Protein AF-A0A6C1KEE3-F1 (afdb_monomer_lite)

Secondary structure (DSSP, 8-state):
-HHHHHHHHHHS-HHHHHHTT--TTTHHHHHHHHHHHHHHHHHHS-------S-------

Organism: Xanthobacter autotrophicus (NCBI:txid280)

Structure (mmCIF, N/CA/C/O backbone):
data_AF-A0A6C1KEE3-F1
#
_entry.id   AF-A0A6C1KEE3-F1
#
loop_
_atom_site.group_PDB
_atom_site.id
_atom_site.type_symbol
_atom_site.label_atom_id
_atom_site.label_alt_id
_atom_site.label_comp_id
_atom_site.label_asym_id
_atom_site.label_entity_id
_atom_site.label_seq_id
_atom_site.pdbx_PDB_ins_code
_atom_site.Cartn_x
_atom_site.Cartn_y
_atom_site.Cartn_z
_atom_site.occupancy
_atom_site.B_iso_or_equiv
_atom_site.auth_seq_id
_atom_site.auth_comp_id
_atom_site.auth_asym_id
_atom_site.auth_atom_id
_atom_site.pdbx_PDB_model_num
ATOM 1 N N . MET A 1 1 ? -0.508 -10.960 -11.131 1.00 81.12 1 MET A N 1
ATOM 2 C CA . MET A 1 1 ? -0.069 -9.639 -10.629 1.00 81.12 1 MET A CA 1
ATOM 3 C C . MET A 1 1 ? -1.179 -8.905 -9.883 1.00 81.12 1 MET A C 1
ATOM 5 O O . MET A 1 1 ? -1.072 -8.799 -8.673 1.00 81.12 1 MET A O 1
ATOM 9 N N . ARG A 1 2 ? -2.274 -8.497 -10.549 1.00 88.75 2 ARG A N 1
ATOM 10 C CA . ARG A 1 2 ? -3.378 -7.722 -9.940 1.00 88.75 2 ARG A CA 1
ATOM 11 C C . ARG A 1 2 ? -3.872 -8.250 -8.584 1.00 88.75 2 ARG A C 1
ATOM 13 O O . ARG A 1 2 ? -3.980 -7.477 -7.647 1.00 88.75 2 ARG A O 1
ATOM 20 N N . ARG A 1 3 ? -4.149 -9.558 -8.468 1.00 89.69 3 ARG A N 1
ATOM 21 C CA . ARG A 1 3 ? -4.642 -10.172 -7.216 1.00 89.69 3 ARG A CA 1
ATOM 22 C C . ARG A 1 3 ? -3.684 -9.953 -6.038 1.00 89.69 3 ARG A C 1
ATOM 24 O O . ARG A 1 3 ? -4.122 -9.502 -4.999 1.00 89.69 3 ARG A O 1
ATOM 31 N N . ARG A 1 4 ? -2.382 -10.150 -6.257 1.00 91.69 4 ARG A N 1
ATOM 32 C CA . ARG A 1 4 ? -1.347 -9.965 -5.232 1.00 91.69 4 ARG A CA 1
ATOM 33 C C . ARG A 1 4 ? -1.318 -8.536 -4.683 1.00 91.69 4 ARG A C 1
ATOM 35 O O . ARG A 1 4 ? -1.228 -8.364 -3.483 1.00 91.69 4 ARG A O 1
ATOM 42 N N . VAL A 1 5 ? -1.455 -7.529 -5.550 1.00 92.69 5 VAL A N 1
ATOM 43 C CA . VAL A 1 5 ? -1.496 -6.117 -5.125 1.00 92.69 5 VAL A CA 1
ATOM 44 C C . VAL A 1 5 ? -2.745 -5.823 -4.290 1.00 92.69 5 VAL A C 1
ATOM 46 O O . VAL A 1 5 ? -2.668 -5.091 -3.312 1.00 92.69 5 VAL A O 1
ATOM 49 N N . VAL A 1 6 ? -3.892 -6.412 -4.650 1.00 94.94 6 VAL A N 1
ATOM 50 C CA . VAL A 1 6 ? -5.119 -6.297 -3.844 1.00 94.94 6 VAL A CA 1
ATOM 51 C C . VAL A 1 6 ? -4.944 -6.956 -2.480 1.00 94.94 6 VAL A C 1
ATOM 53 O O . VAL A 1 6 ? -5.363 -6.373 -1.489 1.00 94.94 6 VAL A O 1
ATOM 56 N N . ASP A 1 7 ? -4.327 -8.136 -2.428 1.00 94.50 7 ASP A N 1
ATOM 57 C CA . ASP A 1 7 ? -4.115 -8.871 -1.180 1.00 94.50 7 ASP A CA 1
ATOM 58 C C . ASP A 1 7 ? -3.128 -8.127 -0.262 1.00 94.50 7 ASP A C 1
ATOM 60 O O . ASP A 1 7 ? -3.399 -7.948 0.922 1.00 94.50 7 ASP A O 1
ATOM 64 N N . GLU A 1 8 ? -2.020 -7.620 -0.813 1.00 94.62 8 GLU A N 1
ATOM 65 C CA . GLU A 1 8 ? -1.017 -6.855 -0.063 1.00 94.62 8 GLU A CA 1
ATOM 66 C C . GLU A 1 8 ? -1.604 -5.535 0.468 1.00 94.62 8 GLU A C 1
ATOM 68 O O . GLU A 1 8 ? -1.577 -5.303 1.674 1.00 94.62 8 GLU A O 1
ATOM 73 N N . LEU A 1 9 ? -2.229 -4.707 -0.380 1.00 93.56 9 LEU A N 1
ATOM 74 C CA . LEU A 1 9 ? -2.852 -3.450 0.067 1.00 93.56 9 LEU A CA 1
ATOM 75 C C . LEU A 1 9 ? -4.079 -3.674 0.962 1.00 93.56 9 LEU A C 1
ATOM 77 O O . LEU A 1 9 ? -4.355 -2.865 1.844 1.00 93.56 9 LEU A O 1
ATOM 81 N N . GLY A 1 10 ? -4.825 -4.757 0.736 1.00 92.88 10 GLY A N 1
ATOM 82 C CA . GLY A 1 10 ? -5.983 -5.132 1.544 1.00 92.88 10 GLY A CA 1
ATOM 83 C C . GLY A 1 10 ? -5.613 -5.665 2.928 1.00 92.88 10 GLY A C 1
ATOM 84 O O . GLY A 1 10 ? -6.452 -5.627 3.823 1.00 92.88 10 GLY A O 1
ATOM 85 N N . SER A 1 11 ? -4.373 -6.129 3.114 1.00 96.06 11 SER A N 1
ATOM 86 C CA . SER A 1 11 ? -3.859 -6.560 4.420 1.00 96.06 11 SER A CA 1
ATOM 87 C C . SER A 1 11 ? -3.455 -5.400 5.339 1.00 96.06 11 SER A C 1
ATOM 89 O O . SER A 1 11 ? -3.384 -5.585 6.551 1.00 96.06 11 SER A O 1
ATOM 91 N N . LEU A 1 12 ? -3.229 -4.206 4.778 1.00 96.25 12 LEU A N 1
ATOM 92 C CA . LEU A 1 12 ? -2.862 -3.003 5.529 1.00 96.25 12 LEU A CA 1
ATOM 93 C C . LEU A 1 12 ? -4.077 -2.378 6.212 1.00 96.25 12 LEU A C 1
ATOM 95 O O . LEU A 1 12 ? -5.186 -2.400 5.674 1.00 96.25 12 LEU A O 1
ATOM 99 N N . SER A 1 13 ? -3.870 -1.745 7.362 1.00 95.31 13 SER A N 1
ATOM 100 C CA . SER A 1 13 ? -4.913 -1.023 8.098 1.00 95.31 13 SER A CA 1
ATOM 101 C C . SER A 1 13 ? -5.347 0.283 7.413 1.00 95.31 13 SER A C 1
ATOM 103 O O . SER A 1 13 ? -4.669 0.807 6.526 1.00 95.31 13 SER A O 1
ATOM 105 N N . ASP A 1 14 ? -6.508 0.819 7.815 1.00 93.56 14 ASP A N 1
ATOM 106 C CA . ASP A 1 14 ? -7.067 2.065 7.261 1.00 93.56 14 ASP A CA 1
ATOM 107 C C . ASP A 1 14 ? -6.110 3.234 7.485 1.00 93.56 14 ASP A C 1
ATOM 109 O O . ASP A 1 14 ? -5.945 4.080 6.610 1.00 93.56 14 ASP A O 1
ATOM 113 N N . ARG A 1 15 ? -5.432 3.231 8.636 1.00 95.56 15 ARG A N 1
ATOM 114 C CA . ARG A 1 15 ? -4.430 4.228 8.998 1.00 95.56 15 ARG A CA 1
ATOM 115 C C . ARG A 1 15 ? -3.196 4.135 8.112 1.00 95.56 15 ARG A C 1
ATOM 117 O O . ARG A 1 15 ? -2.789 5.148 7.572 1.00 95.56 15 ARG A O 1
ATOM 124 N N . GLU A 1 16 ? -2.653 2.937 7.904 1.00 96.56 16 GLU A N 1
ATOM 125 C CA . GLU A 1 16 ? -1.481 2.751 7.038 1.00 96.56 16 GLU A CA 1
ATOM 126 C C . GLU A 1 16 ? -1.770 3.158 5.590 1.00 96.56 16 GLU A C 1
ATOM 128 O O . GLU A 1 16 ? -0.941 3.813 4.961 1.00 96.56 16 GLU A O 1
ATOM 133 N N . LEU A 1 17 ? -2.956 2.830 5.056 1.00 95.44 17 LEU A N 1
ATOM 134 C CA . LEU A 1 17 ? -3.336 3.330 3.733 1.00 95.44 17 LEU A CA 1
ATOM 135 C C . LEU A 1 17 ? -3.534 4.849 3.728 1.00 95.44 17 LEU A C 1
ATOM 137 O O . LEU A 1 17 ? -3.056 5.505 2.805 1.00 95.44 17 LEU A O 1
ATOM 141 N N . SER A 1 18 ? -4.169 5.416 4.756 1.00 95.06 18 SER A N 1
ATOM 142 C CA . SER A 1 18 ? -4.364 6.864 4.869 1.00 95.06 18 SER A CA 1
ATOM 143 C C . SER A 1 18 ? -3.045 7.629 4.991 1.00 95.06 18 SER A C 1
ATOM 145 O O . SER A 1 18 ? -2.922 8.701 4.404 1.00 95.06 18 SER A O 1
ATOM 147 N N . ASP A 1 19 ? -2.056 7.087 5.702 1.00 96.56 19 ASP A N 1
ATOM 148 C CA . ASP A 1 19 ? -0.723 7.683 5.853 1.00 96.56 19 ASP A CA 1
ATOM 149 C C . ASP A 1 19 ? 0.010 7.753 4.499 1.00 96.56 19 ASP A C 1
ATOM 151 O O . ASP A 1 19 ? 0.791 8.670 4.253 1.00 96.56 19 ASP A O 1
ATOM 155 N N . MET A 1 20 ? -0.298 6.833 3.578 1.00 93.75 20 MET A N 1
ATOM 156 C CA . MET A 1 20 ? 0.174 6.854 2.188 1.00 93.75 20 MET A CA 1
ATOM 157 C C . MET A 1 20 ? -0.748 7.638 1.236 1.00 93.75 20 MET A C 1
ATOM 159 O O . MET A 1 2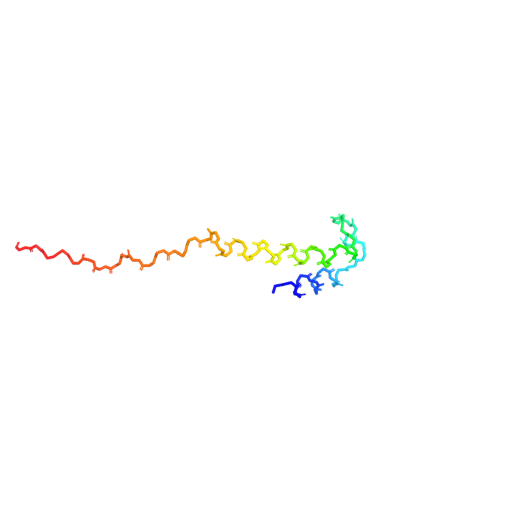0 ? -0.476 7.704 0.037 1.00 93.75 20 MET A O 1
ATOM 163 N N . GLY A 1 21 ? -1.846 8.215 1.735 1.00 95.19 21 GLY A N 1
ATOM 164 C CA . GLY A 1 21 ? -2.840 8.924 0.924 1.00 95.19 21 GLY A CA 1
ATOM 165 C C . GLY A 1 21 ? -3.697 8.013 0.036 1.00 95.19 21 GLY A C 1
ATOM 166 O O . GLY A 1 21 ? -4.210 8.459 -0.989 1.00 95.19 21 GLY A O 1
ATOM 167 N N . ILE A 1 22 ? -3.843 6.737 0.397 1.00 95.12 22 ILE A N 1
ATOM 168 C CA . ILE A 1 22 ? -4.593 5.724 -0.353 1.00 95.12 22 ILE A CA 1
ATOM 169 C C . ILE A 1 22 ? -5.910 5.417 0.371 1.00 95.12 22 ILE A C 1
ATOM 171 O O . ILE A 1 22 ? -5.934 5.170 1.574 1.00 95.12 22 ILE A O 1
ATOM 175 N N . SER A 1 23 ? -7.023 5.360 -0.365 1.00 94.25 23 SER A N 1
ATOM 176 C CA . SER A 1 23 ? -8.296 4.843 0.157 1.00 94.25 23 SER A CA 1
ATOM 177 C C . SER A 1 23 ? -8.485 3.358 -0.175 1.00 94.25 23 SER A C 1
ATOM 179 O O . SER A 1 23 ? -8.001 2.857 -1.192 1.00 94.25 23 SER A O 1
ATOM 181 N N . ARG A 1 24 ? -9.282 2.636 0.627 1.00 94.25 24 ARG A N 1
ATOM 182 C CA . ARG A 1 24 ? -9.682 1.243 0.332 1.00 94.25 24 ARG A CA 1
ATOM 183 C C . ARG A 1 24 ? -10.360 1.100 -1.030 1.00 94.25 24 ARG A C 1
ATOM 185 O O . ARG A 1 24 ? -10.181 0.090 -1.710 1.00 94.25 24 ARG A O 1
ATOM 192 N N . SER A 1 25 ? -11.114 2.115 -1.448 1.00 93.88 25 SER A N 1
ATOM 193 C CA . SER A 1 25 ? -11.749 2.153 -2.768 1.00 93.88 25 SER A CA 1
ATOM 194 C C . SER A 1 25 ? -10.732 2.229 -3.912 1.00 93.88 25 SER A C 1
ATOM 196 O O . SER A 1 25 ? -10.993 1.702 -4.994 1.00 93.88 25 SER A O 1
ATOM 198 N N . ASP A 1 26 ? -9.555 2.818 -3.674 1.00 94.50 26 ASP A N 1
ATOM 199 C CA . ASP A 1 26 ? -8.497 2.959 -4.679 1.00 94.50 26 ASP A CA 1
ATOM 200 C C . ASP A 1 26 ? -7.705 1.670 -4.907 1.00 94.50 26 ASP A C 1
ATOM 202 O O . ASP A 1 26 ? -7.148 1.491 -5.988 1.00 94.50 26 ASP A O 1
ATOM 206 N N . ILE 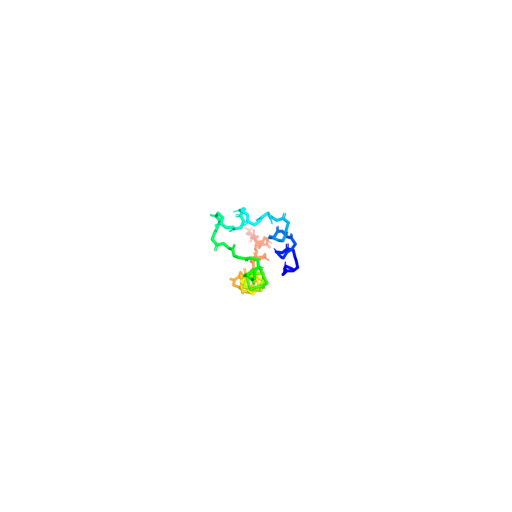A 1 27 ? -7.706 0.726 -3.958 1.00 93.75 27 ILE A N 1
ATOM 207 C CA . ILE A 1 27 ? -6.928 -0.524 -4.045 1.00 93.75 27 ILE A CA 1
ATOM 208 C C . ILE A 1 27 ? -7.170 -1.254 -5.371 1.00 93.75 27 ILE A C 1
ATOM 210 O O . ILE A 1 27 ? -6.230 -1.682 -6.040 1.00 93.75 27 ILE A O 1
ATOM 214 N N . ARG A 1 28 ? -8.436 -1.394 -5.790 1.00 93.50 28 ARG A N 1
ATOM 215 C CA . ARG A 1 28 ? -8.768 -2.104 -7.038 1.00 93.50 28 ARG A CA 1
ATOM 216 C C . ARG A 1 28 ? -8.255 -1.373 -8.275 1.00 93.50 28 ARG A C 1
ATOM 218 O O . ARG A 1 28 ? -7.858 -2.035 -9.236 1.00 93.50 28 ARG A O 1
ATOM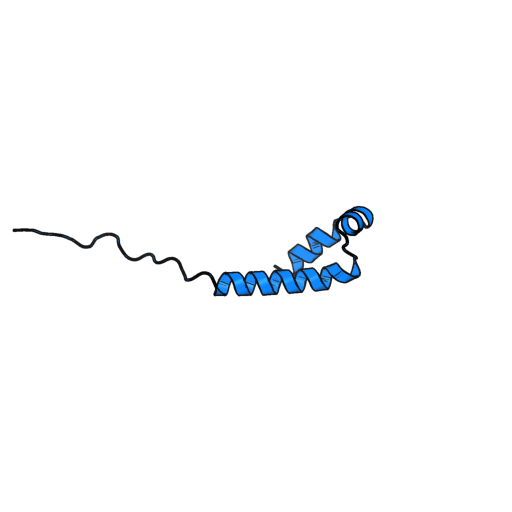 225 N N . ARG A 1 29 ? -8.279 -0.039 -8.247 1.00 94.94 29 ARG A N 1
ATOM 226 C CA . ARG A 1 29 ? -7.789 0.822 -9.325 1.00 94.94 29 ARG A CA 1
ATOM 227 C C . ARG A 1 29 ? -6.266 0.738 -9.421 1.00 94.94 29 ARG A C 1
ATOM 229 O O . ARG A 1 29 ? -5.762 0.365 -10.476 1.00 94.94 29 ARG A O 1
ATOM 236 N N . LEU A 1 30 ? -5.566 0.935 -8.307 1.00 93.75 30 LEU A N 1
ATOM 237 C CA . LEU A 1 30 ? -4.106 0.840 -8.213 1.00 93.75 30 LEU A CA 1
ATOM 238 C C . LEU A 1 30 ? -3.594 -0.548 -8.610 1.00 93.75 30 LEU A C 1
ATOM 240 O O . LEU A 1 30 ? -2.633 -0.676 -9.363 1.00 93.75 30 LEU A O 1
ATOM 244 N N . ALA A 1 31 ? -4.277 -1.611 -8.181 1.00 94.06 31 ALA A N 1
ATOM 245 C CA . ALA A 1 31 ? -3.916 -2.970 -8.567 1.00 94.06 31 ALA A CA 1
ATOM 246 C C . ALA 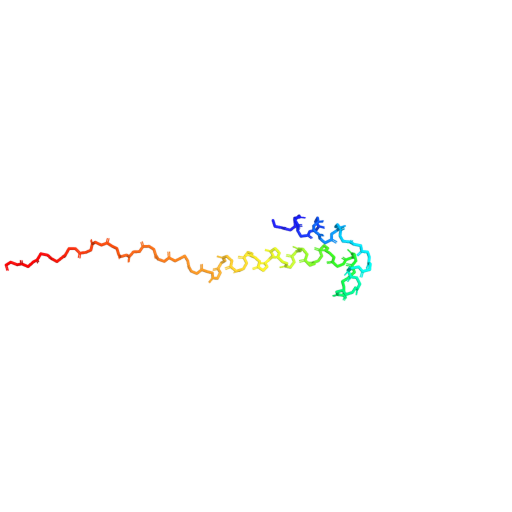A 1 31 ? -4.040 -3.218 -10.078 1.00 94.06 31 ALA A C 1
ATOM 248 O O . ALA A 1 31 ? -3.283 -4.021 -10.633 1.00 94.06 31 ALA A O 1
ATOM 249 N N . ARG A 1 32 ? -5.011 -2.576 -10.742 1.00 94.19 32 ARG A N 1
ATOM 250 C CA . ARG A 1 32 ? -5.159 -2.637 -12.200 1.00 94.19 32 ARG A CA 1
ATOM 251 C C . ARG A 1 32 ? -4.024 -1.873 -12.880 1.00 94.19 32 ARG A C 1
ATOM 253 O O . ARG A 1 32 ? -3.337 -2.469 -13.702 1.00 94.19 32 ARG A O 1
ATOM 260 N N . GLU A 1 33 ? -3.795 -0.624 -12.483 1.00 94.38 33 GLU A N 1
ATOM 261 C CA . GLU A 1 33 ? -2.733 0.236 -13.027 1.00 94.38 33 GLU A CA 1
ATOM 262 C C . GLU A 1 33 ? -1.351 -0.434 -12.895 1.00 94.38 33 GLU A C 1
ATOM 264 O O . GLU A 1 33 ? -0.616 -0.550 -13.873 1.00 94.38 33 GLU A O 1
ATOM 269 N N . ALA A 1 34 ? -1.039 -1.017 -11.733 1.00 92.12 34 ALA A N 1
ATOM 270 C CA . ALA A 1 34 ? 0.214 -1.739 -11.506 1.00 92.12 34 ALA A CA 1
ATOM 271 C C . ALA A 1 34 ? 0.372 -2.990 -12.393 1.00 92.12 34 ALA A C 1
ATOM 273 O O . ALA A 1 34 ? 1.486 -3.352 -12.781 1.00 92.12 34 ALA A O 1
ATOM 274 N N . ALA A 1 35 ? -0.727 -3.684 -12.708 1.00 91.50 35 ALA A N 1
ATOM 275 C CA . ALA A 1 35 ? -0.697 -4.842 -13.599 1.00 91.50 35 ALA A CA 1
ATOM 276 C C . ALA A 1 35 ? -0.495 -4.431 -15.066 1.00 91.50 35 ALA A C 1
ATOM 278 O O . ALA A 1 35 ? 0.249 -5.101 -15.784 1.00 91.50 35 ALA A O 1
ATOM 279 N N . GLU A 1 36 ? -1.122 -3.334 -15.489 1.00 92.06 36 GLU A N 1
ATOM 280 C CA . GLU A 1 36 ? -0.946 -2.744 -16.820 1.00 92.06 36 GLU A CA 1
ATOM 281 C C . GLU A 1 36 ? 0.491 -2.248 -17.010 1.00 92.06 36 GLU A C 1
ATOM 283 O O . GLU A 1 36 ? 1.137 -2.588 -18.001 1.00 92.06 36 GLU A O 1
ATOM 288 N N . GLU A 1 37 ? 1.040 -1.539 -16.022 1.00 89.88 37 GLU A N 1
ATOM 289 C CA . GLU A 1 37 ? 2.415 -1.047 -16.064 1.00 89.88 37 GLU A CA 1
ATOM 290 C C . GLU A 1 37 ? 3.434 -2.196 -16.073 1.00 89.88 37 GLU A C 1
ATOM 292 O O . GLU A 1 37 ? 4.416 -2.164 -16.813 1.00 89.88 37 GLU A O 1
ATOM 297 N N . ALA A 1 38 ? 3.196 -3.261 -15.303 1.00 86.00 38 ALA A N 1
ATOM 298 C CA . ALA A 1 38 ? 4.046 -4.448 -15.334 1.00 86.00 38 ALA A CA 1
ATOM 299 C C . ALA A 1 38 ? 4.030 -5.147 -16.703 1.00 86.00 38 ALA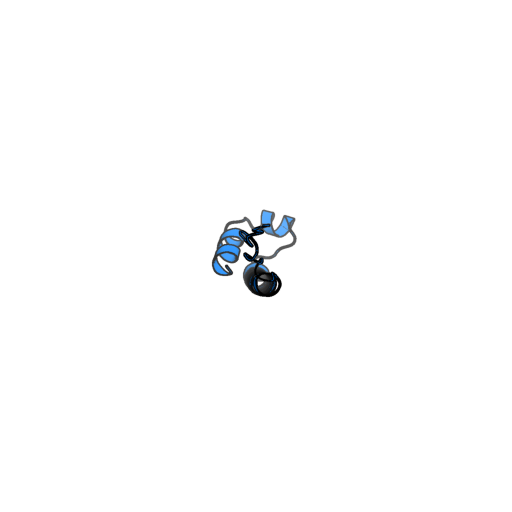 A C 1
ATOM 301 O O . ALA A 1 38 ? 5.089 -5.544 -17.193 1.00 86.00 38 ALA A O 1
ATOM 302 N N . GLY A 1 39 ? 2.860 -5.243 -17.343 1.00 85.06 39 GLY A N 1
ATOM 303 C CA . GLY A 1 39 ? 2.743 -5.739 -18.715 1.00 85.06 39 GLY A CA 1
ATOM 304 C C . GLY A 1 39 ? 3.479 -4.844 -19.717 1.00 85.06 39 GLY A C 1
ATOM 305 O O . GLY A 1 39 ? 4.244 -5.338 -20.545 1.00 85.06 39 GLY A O 1
ATOM 306 N N . ALA A 1 40 ? 3.330 -3.524 -19.590 1.00 83.25 40 ALA A N 1
ATOM 307 C CA . ALA A 1 40 ? 3.995 -2.546 -20.448 1.00 83.25 40 ALA A CA 1
ATOM 308 C C . ALA A 1 40 ? 5.526 -2.550 -20.286 1.00 83.25 40 ALA A C 1
ATOM 310 O O . ALA A 1 40 ? 6.252 -2.443 -21.275 1.00 83.25 40 ALA A O 1
ATOM 311 N N . ARG A 1 41 ? 6.040 -2.722 -19.061 1.00 76.19 41 ARG A N 1
ATOM 312 C CA . ARG A 1 41 ? 7.483 -2.866 -18.793 1.00 76.19 41 ARG A CA 1
ATOM 313 C C . ARG A 1 41 ? 8.043 -4.150 -19.394 1.00 76.19 41 ARG A C 1
ATOM 315 O O . ARG A 1 41 ? 9.108 -4.104 -20.002 1.00 76.19 41 ARG A O 1
ATOM 322 N N . SER A 1 42 ? 7.305 -5.257 -19.296 1.00 73.25 42 SER A N 1
ATOM 323 C CA . SER A 1 42 ? 7.694 -6.516 -19.941 1.00 73.25 42 SER A CA 1
ATOM 324 C C . SER A 1 42 ? 7.744 -6.393 -21.467 1.00 73.25 42 SER A C 1
ATOM 326 O O . SER A 1 42 ? 8.566 -7.052 -22.092 1.00 73.25 42 SER A O 1
ATOM 328 N N . ALA A 1 43 ? 6.901 -5.546 -22.066 1.00 72.06 43 ALA A N 1
ATOM 329 C CA . ALA A 1 43 ? 6.925 -5.269 -23.502 1.00 72.06 43 ALA A CA 1
ATOM 330 C C . ALA A 1 43 ? 8.050 -4.298 -23.914 1.00 72.06 43 ALA A C 1
ATOM 332 O O . ALA A 1 43 ? 8.537 -4.360 -25.040 1.00 72.06 43 ALA A O 1
ATOM 333 N N . LYS A 1 44 ? 8.469 -3.396 -23.014 1.00 66.62 44 LYS A N 1
ATOM 334 C CA . LYS A 1 44 ? 9.546 -2.421 -23.258 1.00 66.62 44 LYS A CA 1
ATOM 335 C C . LYS A 1 44 ? 10.955 -2.945 -22.979 1.00 66.62 44 LYS A C 1
ATOM 337 O O . LYS A 1 44 ? 11.903 -2.292 -23.403 1.00 66.62 44 LYS A O 1
ATOM 342 N N . GLN A 1 45 ? 11.125 -4.076 -22.294 1.00 60.09 45 GLN A N 1
ATOM 343 C CA . GLN A 1 45 ? 12.421 -4.753 -22.212 1.00 60.09 45 GLN A CA 1
ATOM 344 C C . GLN A 1 45 ? 12.688 -5.469 -23.545 1.00 60.09 45 GLN A C 1
ATOM 346 O O . GLN A 1 45 ? 12.050 -6.491 -23.807 1.00 60.09 45 GLN A O 1
ATOM 351 N N . PRO A 1 46 ? 13.609 -4.985 -24.408 1.00 53.47 46 PRO A N 1
ATOM 352 C CA . PRO A 1 46 ? 14.053 -5.803 -25.521 1.00 53.47 46 PRO A CA 1
ATOM 353 C C . PRO A 1 46 ? 14.736 -7.020 -24.905 1.00 53.47 46 PRO A C 1
ATOM 355 O O . PRO A 1 46 ? 15.645 -6.870 -24.086 1.00 53.47 46 PRO A O 1
ATOM 358 N N . ALA A 1 47 ? 14.254 -8.211 -25.261 1.00 61.09 47 ALA A N 1
ATOM 359 C CA . ALA A 1 47 ? 14.873 -9.480 -24.917 1.00 61.09 47 ALA A CA 1
ATOM 360 C C . ALA A 1 47 ? 16.397 -9.335 -25.018 1.00 61.09 47 ALA A C 1
ATOM 362 O O . ALA A 1 47 ? 16.931 -9.058 -26.096 1.00 61.09 47 ALA A O 1
ATOM 363 N N . GLY A 1 48 ? 17.087 -9.424 -23.877 1.00 58.62 48 GLY A N 1
ATOM 364 C CA . GLY A 1 48 ? 18.539 -9.339 -23.845 1.00 58.62 48 GLY A CA 1
ATOM 365 C C . GLY A 1 48 ? 19.096 -10.367 -24.820 1.00 58.62 48 GLY A C 1
ATOM 366 O O . GLY A 1 48 ? 18.778 -11.545 -24.702 1.00 58.62 48 GLY A O 1
ATOM 367 N N . ARG A 1 49 ? 19.868 -9.916 -25.815 1.00 55.56 49 ARG A N 1
ATOM 368 C CA . ARG A 1 49 ? 20.577 -10.785 -26.766 1.00 55.56 49 ARG A CA 1
ATOM 369 C C . ARG A 1 49 ? 21.389 -11.835 -25.995 1.00 55.56 49 ARG A C 1
ATOM 371 O O . ARG A 1 49 ? 22.307 -11.437 -25.281 1.00 55.56 49 ARG A O 1
ATOM 378 N N . PRO A 1 50 ? 21.200 -13.142 -26.235 1.00 59.97 50 PRO A N 1
ATOM 379 C CA . PRO A 1 50 ? 22.263 -14.115 -26.087 1.00 59.97 50 PRO A CA 1
ATOM 380 C C . PRO A 1 50 ? 22.778 -14.444 -27.491 1.00 59.97 50 PRO A C 1
ATOM 382 O O . PRO A 1 50 ? 22.311 -15.377 -28.134 1.00 59.97 50 PRO A O 1
ATOM 385 N N . ALA A 1 51 ? 23.694 -13.637 -28.023 1.00 62.69 51 ALA A N 1
ATOM 386 C CA . ALA A 1 51 ? 24.323 -13.949 -29.305 1.00 62.69 51 ALA A CA 1
ATOM 387 C C . ALA A 1 51 ? 25.697 -13.289 -29.406 1.00 62.69 51 ALA A C 1
ATOM 389 O O . ALA A 1 51 ? 25.827 -12.248 -30.042 1.00 62.69 51 ALA A O 1
ATOM 390 N N . ALA A 1 52 ? 26.690 -13.877 -28.735 1.00 61.06 52 ALA A N 1
ATOM 391 C CA . ALA A 1 52 ? 28.072 -13.960 -29.219 1.00 61.06 52 ALA A CA 1
ATOM 392 C C . ALA A 1 52 ? 28.960 -14.620 -28.154 1.00 61.06 52 ALA A C 1
ATOM 394 O O . ALA A 1 52 ? 29.676 -13.948 -27.420 1.00 61.06 52 ALA A O 1
ATOM 395 N N . LEU A 1 53 ? 28.948 -15.949 -28.090 1.00 61.97 53 LEU A N 1
ATOM 396 C CA . LEU A 1 53 ? 30.128 -16.692 -27.660 1.00 61.97 53 LEU A CA 1
ATOM 397 C C . LEU A 1 53 ? 30.431 -17.722 -28.746 1.00 61.97 53 LEU A C 1
ATOM 399 O O . LEU A 1 53 ? 29.567 -18.503 -29.131 1.00 61.97 53 LEU A O 1
ATOM 403 N N . SER A 1 54 ? 31.685 -17.699 -29.194 1.00 59.06 54 SER A N 1
ATOM 404 C CA . SER A 1 54 ? 32.331 -18.667 -30.084 1.00 59.06 54 SER A CA 1
ATOM 405 C C . SER A 1 54 ? 32.194 -18.437 -31.596 1.00 59.06 54 SER A C 1
ATOM 407 O O . SER A 1 54 ? 31.697 -19.268 -32.351 1.00 59.06 54 SER A O 1
ATOM 409 N N . GLY A 1 55 ? 32.724 -17.299 -32.051 1.00 58.06 55 GLY A N 1
ATOM 410 C CA . GLY A 1 55 ? 33.236 -17.140 -33.411 1.00 58.06 55 GLY A CA 1
ATOM 411 C C . GLY A 1 55 ? 34.737 -17.419 -33.420 1.00 58.06 55 GLY A C 1
ATOM 412 O O . GLY A 1 55 ? 35.529 -16.601 -32.968 1.00 58.06 55 GLY A O 1
ATOM 413 N N . SER A 1 56 ? 35.093 -18.609 -33.888 1.00 65.56 56 SER A N 1
ATOM 414 C CA . SER A 1 56 ? 36.446 -19.09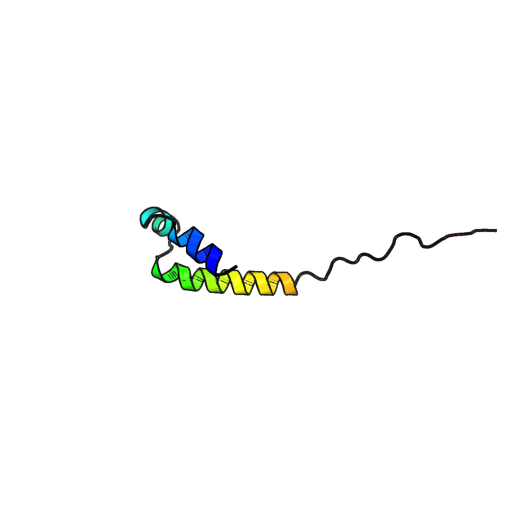4 -34.151 1.00 65.56 56 SER A CA 1
ATOM 415 C C . SER A 1 56 ? 37.293 -18.073 -34.929 1.00 65.56 56 SER A C 1
ATOM 417 O O . SER A 1 56 ? 36.861 -17.607 -35.981 1.00 65.56 56 SER A O 1
ATOM 419 N N . ILE A 1 57 ? 38.519 -17.792 -34.475 1.00 68.12 57 ILE A N 1
ATOM 420 C CA . ILE A 1 57 ? 39.575 -17.298 -35.368 1.00 68.12 57 ILE A CA 1
ATOM 421 C C . ILE A 1 57 ? 40.676 -18.355 -35.388 1.00 68.12 57 ILE A C 1
ATOM 423 O O . ILE A 1 57 ? 41.513 -18.445 -34.494 1.00 68.12 57 ILE A O 1
ATOM 427 N N . ARG A 1 58 ? 40.602 -19.202 -36.416 1.00 63.06 58 ARG A N 1
ATOM 428 C CA . ARG A 1 58 ? 41.737 -19.945 -36.959 1.00 63.06 58 ARG A CA 1
ATOM 429 C C . ARG A 1 58 ? 42.560 -18.947 -37.769 1.00 63.06 58 ARG A C 1
ATOM 431 O O . ARG A 1 58 ? 42.009 -18.351 -38.693 1.00 63.06 58 ARG A O 1
ATOM 438 N N . THR A 1 59 ? 43.847 -18.827 -37.474 1.00 70.88 59 THR A N 1
ATOM 439 C CA . THR A 1 59 ? 44.809 -18.211 -38.392 1.00 70.88 59 THR A CA 1
ATOM 440 C C . THR A 1 59 ? 45.922 -19.216 -38.657 1.00 70.88 59 THR A C 1
ATOM 442 O O . THR A 1 59 ? 46.328 -19.936 -37.744 1.00 70.88 59 THR A O 1
ATOM 445 N N . ALA A 1 60 ? 46.262 -19.307 -39.941 1.00 60.78 60 ALA A N 1
ATOM 446 C CA . ALA A 1 60 ? 47.174 -20.242 -40.589 1.00 60.78 60 ALA A CA 1
ATOM 447 C C . ALA A 1 60 ? 48.651 -20.012 -40.245 1.00 60.78 60 ALA A C 1
ATOM 449 O O . ALA A 1 60 ? 48.982 -18.890 -39.800 1.00 60.78 60 ALA A O 1
#

Foldseek 3Di:
DLVVQLVVVVVDDQVVCVVVVHHNVCSNVVSVVVVVVVVVVVVPPDDPDPDDDDDDDDDD

InterPro domains:
  IPR009506 YjiS-like domain [PF06568] (2-28)

pLDDT: mean 83.04, std 14.58, range [53.47, 96.56]

Radius of gyration: 21.91 Å; chains: 1; bounding box: 59×29×50 Å

Sequence (60 aa):
MRRRVVDELGSLSDRELSDMGISRSDIRRLAREAAEEAGARSAKQPAGRPAALSGSIRTA